Protein AF-A0A7V4B075-F1 (afdb_monomer_lite)

Sequence (69 aa):
MNATSITDSAIKTATYSLTPVATPVFSVAGGSYSSTQSVTITCSTSGADIHYTTNGADPTRSDDLIISG

Structure (mmCIF, N/CA/C/O backbone):
data_AF-A0A7V4B075-F1
#
_entry.id   AF-A0A7V4B075-F1
#
loop_
_atom_site.group_PDB
_atom_site.id
_atom_site.type_symbol
_atom_site.label_atom_id
_atom_site.label_alt_id
_atom_site.label_comp_id
_atom_site.label_asym_id
_atom_site.label_entity_id
_atom_site.label_seq_id
_atom_site.pdbx_PDB_ins_code
_atom_site.Cartn_x
_atom_site.Cartn_y
_atom_site.Cartn_z
_atom_site.occupancy
_atom_site.B_iso_or_equiv
_atom_site.auth_seq_id
_atom_site.auth_comp_id
_atom_site.auth_asym_id
_atom_site.auth_atom_id
_atom_site.pdbx_PDB_model_num
ATOM 1 N N . MET A 1 1 ? 45.034 -30.585 -39.337 1.00 52.28 1 MET A N 1
ATOM 2 C CA . MET A 1 1 ? 44.190 -30.007 -38.270 1.00 52.28 1 MET A CA 1
ATOM 3 C C . MET A 1 1 ? 43.981 -28.548 -38.633 1.00 52.28 1 MET A C 1
ATOM 5 O O . MET A 1 1 ? 44.974 -27.841 -38.673 1.00 52.28 1 MET A O 1
ATOM 9 N N . ASN A 1 2 ? 42.780 -28.108 -39.020 1.00 51.34 2 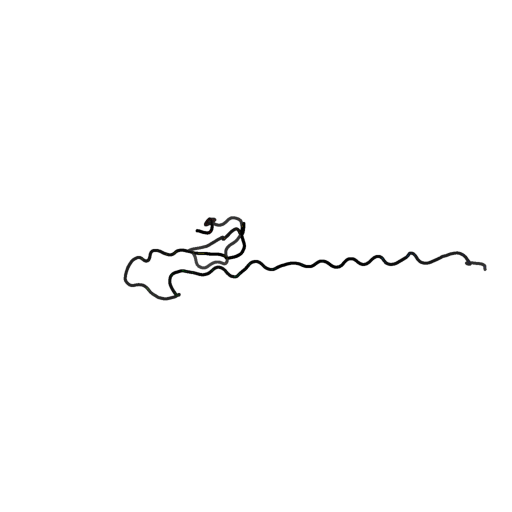ASN A N 1
ATOM 10 C CA . ASN A 1 2 ? 42.581 -26.700 -39.389 1.00 51.34 2 ASN A CA 1
ATOM 11 C C . ASN A 1 2 ? 41.185 -26.218 -38.973 1.00 51.34 2 ASN A C 1
ATOM 13 O O . ASN A 1 2 ? 40.262 -26.178 -39.779 1.00 51.34 2 ASN A O 1
ATOM 17 N N . ALA A 1 3 ? 41.038 -25.907 -37.687 1.00 52.91 3 ALA A N 1
ATOM 18 C CA . ALA A 1 3 ? 39.885 -25.193 -37.157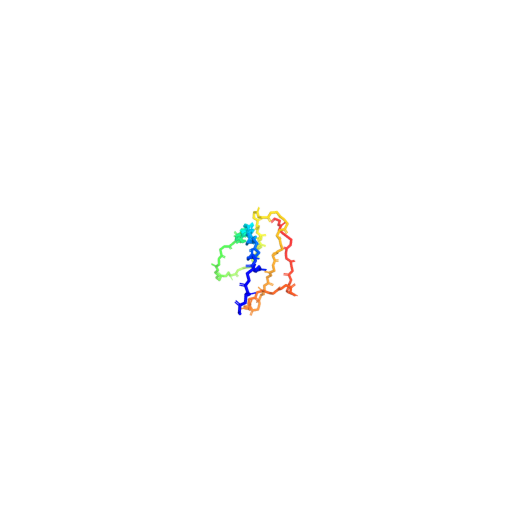 1.00 52.91 3 ALA A CA 1
ATOM 19 C C . ALA A 1 3 ? 40.207 -23.691 -37.190 1.00 52.91 3 ALA A C 1
ATOM 21 O O . ALA A 1 3 ? 40.730 -23.146 -36.226 1.00 52.91 3 ALA A O 1
ATOM 22 N N . THR A 1 4 ? 39.988 -23.031 -38.327 1.00 66.69 4 THR A N 1
ATOM 23 C CA . THR A 1 4 ? 40.288 -21.595 -38.499 1.00 66.69 4 THR A CA 1
ATOM 24 C C . THR A 1 4 ? 39.092 -20.826 -39.057 1.00 66.69 4 THR A C 1
ATOM 26 O O . THR A 1 4 ? 39.191 -20.185 -40.097 1.00 66.69 4 THR A O 1
ATOM 29 N N . SER A 1 5 ? 37.935 -20.905 -38.388 1.00 69.88 5 SER A N 1
ATOM 30 C CA . SER A 1 5 ? 36.813 -19.964 -38.612 1.00 69.88 5 SER A CA 1
ATOM 31 C C . SER A 1 5 ? 35.658 -20.131 -37.610 1.00 69.88 5 SER A C 1
ATOM 33 O O . SER A 1 5 ? 34.511 -20.332 -37.992 1.00 69.88 5 SER A O 1
ATOM 35 N N . ILE A 1 6 ? 35.931 -20.015 -36.310 1.00 65.56 6 ILE A N 1
ATOM 36 C CA . ILE A 1 6 ? 34.869 -19.733 -35.330 1.00 65.56 6 ILE A CA 1
ATOM 37 C C . ILE A 1 6 ? 35.109 -18.336 -34.778 1.00 65.56 6 ILE A C 1
ATOM 39 O O . ILE A 1 6 ? 35.966 -18.127 -33.927 1.00 65.56 6 ILE A O 1
ATOM 43 N N . THR A 1 7 ? 34.406 -17.367 -35.358 1.00 77.38 7 THR A N 1
ATOM 44 C CA . THR A 1 7 ? 34.338 -16.006 -34.830 1.00 77.38 7 THR A CA 1
ATOM 45 C C . THR A 1 7 ? 33.294 -16.003 -33.724 1.00 77.38 7 THR A C 1
ATOM 47 O O . THR A 1 7 ? 32.134 -16.331 -33.984 1.00 77.38 7 THR A O 1
ATOM 50 N N . ASP A 1 8 ? 33.691 -15.648 -32.505 1.00 79.12 8 ASP A N 1
ATOM 51 C CA . ASP A 1 8 ? 32.754 -15.541 -31.388 1.00 79.12 8 ASP A CA 1
ATOM 52 C C . ASP A 1 8 ? 31.665 -14.501 -31.683 1.00 79.12 8 ASP A C 1
ATOM 54 O O . ASP A 1 8 ? 31.903 -13.457 -32.299 1.00 79.12 8 ASP A O 1
ATOM 58 N N . SER A 1 9 ? 30.440 -14.788 -31.245 1.00 85.81 9 SER A N 1
ATOM 59 C CA . SER A 1 9 ? 29.321 -13.859 -31.390 1.00 85.81 9 SER A CA 1
ATOM 60 C C . SER A 1 9 ? 29.496 -12.631 -30.497 1.00 85.81 9 SER A C 1
ATOM 62 O O . SER A 1 9 ? 29.982 -12.736 -29.371 1.00 85.81 9 SER A O 1
ATOM 64 N N . ALA A 1 10 ? 29.002 -11.479 -30.951 1.00 86.19 10 ALA A N 1
ATOM 65 C CA . ALA A 1 10 ? 28.965 -10.276 -30.128 1.00 86.19 10 ALA A CA 1
ATOM 66 C C . ALA A 1 10 ? 28.056 -10.460 -28.897 1.00 86.19 10 ALA A C 1
ATOM 68 O O . ALA A 1 10 ? 26.910 -10.900 -29.015 1.00 86.19 10 ALA A O 1
ATOM 69 N N . ILE A 1 11 ? 28.552 -10.071 -27.721 1.00 86.81 11 ILE A N 1
ATOM 70 C CA . ILE A 1 11 ? 27.756 -10.022 -26.491 1.00 86.81 11 ILE A CA 1
ATOM 71 C C . ILE A 1 11 ? 26.792 -8.838 -26.592 1.00 86.81 11 ILE A C 1
ATOM 73 O O . ILE A 1 11 ? 27.197 -7.727 -26.939 1.00 86.81 11 ILE A O 1
ATOM 77 N N . LYS A 1 12 ? 25.516 -9.064 -26.269 1.00 87.50 12 LYS A N 1
ATOM 78 C CA . LYS A 1 12 ? 24.511 -8.004 -26.178 1.00 87.50 12 LYS A CA 1
ATOM 79 C C . LYS A 1 12 ? 24.101 -7.827 -24.724 1.00 87.50 12 LYS A C 1
ATOM 81 O O . LYS A 1 12 ? 23.647 -8.774 -24.088 1.00 87.50 12 LYS A O 1
ATOM 86 N N . THR A 1 13 ? 24.237 -6.612 -24.218 1.00 90.50 13 THR A N 1
ATOM 87 C CA . THR A 1 13 ? 23.830 -6.241 -22.862 1.00 90.50 13 THR A CA 1
ATOM 88 C C . THR A 1 13 ? 22.662 -5.269 -22.923 1.00 90.50 13 THR A C 1
ATOM 90 O O . THR A 1 13 ? 22.585 -4.423 -23.813 1.00 90.50 13 THR A O 1
ATOM 93 N N . ALA A 1 14 ? 21.753 -5.396 -21.964 1.00 90.38 14 ALA A N 1
ATOM 94 C CA . ALA A 1 14 ? 20.670 -4.455 -21.736 1.00 90.38 14 ALA A CA 1
ATOM 95 C C . ALA A 1 14 ? 20.656 -4.076 -20.255 1.00 90.38 14 ALA A C 1
ATOM 97 O O . ALA A 1 14 ? 20.911 -4.917 -19.392 1.00 90.38 14 ALA A O 1
ATOM 98 N N . THR A 1 15 ? 20.348 -2.814 -19.978 1.00 90.06 15 THR A N 1
ATOM 99 C CA . THR A 1 15 ? 20.170 -2.310 -18.617 1.00 90.06 15 THR A CA 1
ATOM 100 C C . THR A 1 15 ? 18.678 -2.226 -18.332 1.00 90.06 15 THR A C 1
ATOM 102 O O . THR A 1 15 ? 17.944 -1.593 -19.089 1.00 90.06 15 THR A O 1
ATOM 105 N N . TY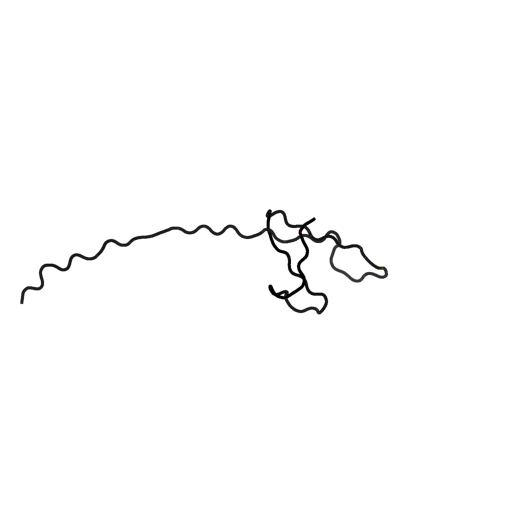R A 1 16 ? 18.235 -2.846 -17.242 1.00 88.00 16 TYR A N 1
ATOM 106 C CA . TYR A 1 16 ? 16.865 -2.726 -16.753 1.00 88.00 16 TYR A CA 1
ATOM 107 C C . TYR A 1 16 ? 16.865 -1.885 -15.482 1.00 88.00 16 TYR A C 1
ATOM 109 O O . TYR A 1 16 ? 17.584 -2.188 -14.531 1.00 88.00 16 TYR A O 1
ATOM 117 N N . SER A 1 17 ? 16.054 -0.832 -15.469 1.00 89.31 17 SER A N 1
ATOM 118 C CA . SER A 1 17 ? 15.826 -0.007 -14.285 1.00 89.31 17 SER A CA 1
ATOM 119 C C . SER A 1 17 ? 14.420 -0.279 -13.772 1.00 89.31 17 SER A C 1
ATOM 121 O O . SER A 1 17 ? 13.442 0.025 -14.449 1.00 89.31 17 SER A O 1
ATOM 123 N N . LEU A 1 18 ? 14.326 -0.872 -12.584 1.00 88.75 18 LEU A N 1
ATOM 124 C CA . LEU A 1 18 ? 13.064 -1.062 -11.879 1.00 88.75 18 LEU A CA 1
ATOM 125 C C . LEU A 1 18 ? 12.913 0.068 -10.865 1.00 88.75 18 LEU A C 1
ATOM 127 O O . LEU A 1 18 ? 13.790 0.266 -10.023 1.00 88.75 18 LEU A O 1
ATOM 131 N N . THR A 1 19 ? 11.811 0.806 -10.945 1.00 87.88 19 THR A N 1
ATOM 132 C CA . THR A 1 19 ? 11.458 1.791 -9.922 1.00 87.88 19 THR A CA 1
ATOM 133 C C . THR A 1 19 ? 10.581 1.102 -8.880 1.00 87.88 19 THR A C 1
ATOM 135 O O . THR A 1 19 ? 9.518 0.593 -9.242 1.00 87.88 19 THR A O 1
ATOM 138 N N . PRO A 1 20 ? 11.004 1.039 -7.607 1.00 90.50 20 PRO A N 1
ATOM 139 C CA . PRO A 1 20 ? 10.173 0.474 -6.558 1.00 90.50 20 PRO A CA 1
ATOM 140 C C . PRO A 1 20 ? 8.933 1.342 -6.327 1.00 90.50 20 PRO A C 1
ATOM 142 O O . PRO A 1 20 ? 8.967 2.565 -6.475 1.00 90.50 20 PRO A O 1
ATOM 145 N N . VAL A 1 21 ? 7.842 0.687 -5.941 1.00 92.44 21 VAL A N 1
ATOM 146 C CA . VAL A 1 21 ? 6.624 1.351 -5.473 1.00 92.44 21 VAL A CA 1
ATOM 147 C C . VAL A 1 21 ? 6.912 2.016 -4.124 1.00 92.44 21 VAL A C 1
ATOM 149 O O . VAL A 1 21 ? 7.680 1.492 -3.314 1.00 92.44 21 VAL A O 1
ATOM 152 N N . ALA A 1 22 ? 6.318 3.181 -3.885 1.00 94.00 22 ALA A N 1
ATOM 153 C CA . ALA A 1 22 ? 6.437 3.880 -2.617 1.00 94.00 22 ALA A CA 1
ATOM 154 C C . ALA A 1 22 ? 5.758 3.095 -1.487 1.00 94.00 22 ALA A C 1
ATOM 156 O O . ALA A 1 22 ? 4.690 2.510 -1.672 1.00 94.00 22 ALA A O 1
ATOM 157 N N . THR A 1 23 ? 6.351 3.128 -0.294 1.00 92.81 23 THR A N 1
ATOM 158 C CA . THR A 1 23 ? 5.759 2.514 0.897 1.00 92.81 23 THR A CA 1
ATOM 159 C C . THR A 1 23 ? 4.392 3.140 1.197 1.00 92.81 23 THR A C 1
ATOM 161 O O . THR A 1 23 ? 4.313 4.369 1.304 1.00 92.81 23 THR A O 1
ATOM 164 N N . PRO A 1 24 ? 3.325 2.337 1.361 1.00 93.12 24 PRO A N 1
ATOM 165 C CA . PRO A 1 24 ? 2.031 2.845 1.795 1.00 93.12 24 PRO A CA 1
ATOM 166 C C . PRO A 1 24 ? 2.100 3.509 3.175 1.00 93.12 24 PRO A C 1
ATOM 168 O O . PRO A 1 24 ? 2.842 3.067 4.053 1.00 93.12 24 PRO A O 1
ATOM 171 N N . VAL A 1 25 ? 1.301 4.554 3.381 1.00 94.19 25 VAL A N 1
ATOM 172 C CA . VAL A 1 25 ? 1.237 5.309 4.638 1.00 94.19 25 VAL A CA 1
ATOM 173 C C . VAL A 1 25 ? -0.161 5.211 5.230 1.00 94.19 25 VAL A C 1
ATOM 175 O O . VAL A 1 25 ? -1.151 5.479 4.551 1.00 94.19 25 VAL A O 1
ATOM 178 N N . PHE A 1 26 ? -0.224 4.867 6.515 1.00 92.88 26 PHE A N 1
ATOM 179 C CA . PHE A 1 26 ? -1.454 4.826 7.300 1.00 92.88 26 PHE A CA 1
ATOM 180 C C . PHE A 1 26 ? -1.729 6.195 7.934 1.00 92.88 26 PHE A C 1
ATOM 182 O O . PHE A 1 26 ? -0.822 6.825 8.477 1.00 92.88 26 PHE A O 1
ATOM 189 N N . SER A 1 27 ? -2.987 6.644 7.911 1.00 93.81 27 SER A N 1
ATOM 190 C CA . SER A 1 27 ? -3.413 7.899 8.554 1.00 93.81 27 SER A CA 1
ATOM 191 C C . SER A 1 27 ? -3.362 7.852 10.083 1.00 93.81 27 SER A C 1
ATOM 193 O O . SER A 1 27 ? -3.292 8.891 10.741 1.00 93.81 27 SER A O 1
ATOM 195 N N . VAL A 1 28 ? -3.397 6.648 10.650 1.00 94.12 28 VAL A N 1
ATOM 196 C CA . VAL A 1 28 ? -3.337 6.394 12.086 1.00 94.12 28 VAL A CA 1
ATOM 197 C C . VAL A 1 28 ? -2.097 5.545 12.363 1.00 94.12 28 VAL A C 1
ATOM 199 O O . VAL A 1 28 ? -1.810 4.607 11.621 1.00 94.12 28 VAL A O 1
ATOM 202 N N . ALA A 1 29 ? -1.345 5.885 13.411 1.00 94.00 29 ALA A N 1
ATOM 203 C CA . ALA A 1 29 ? -0.181 5.107 13.831 1.00 94.00 29 ALA A CA 1
ATOM 204 C C . ALA A 1 29 ? -0.563 3.663 14.226 1.00 94.00 29 ALA A C 1
ATOM 206 O O . ALA A 1 29 ? -1.729 3.339 14.404 1.00 94.00 29 ALA A O 1
ATOM 207 N N . GLY A 1 30 ? 0.417 2.775 14.379 1.00 92.00 30 GLY A N 1
ATOM 208 C CA . GLY A 1 30 ? 0.165 1.459 14.970 1.00 92.00 30 GLY A CA 1
ATOM 209 C C . GLY A 1 30 ? -0.047 1.558 16.484 1.00 92.00 30 GLY A C 1
ATOM 210 O O . GLY A 1 30 ? 0.620 2.348 17.154 1.00 92.00 30 GLY A O 1
ATOM 211 N N . GLY A 1 31 ? -0.941 0.737 17.036 1.00 92.62 31 GLY A N 1
ATOM 212 C CA . GLY A 1 31 ? -1.160 0.658 18.479 1.00 92.62 31 GLY A CA 1
ATOM 213 C C . GLY A 1 31 ? -2.500 0.038 18.860 1.00 92.62 31 GLY A C 1
ATOM 214 O O . GLY A 1 31 ? -3.295 -0.348 18.004 1.00 92.62 31 GLY A O 1
ATOM 215 N N . SER A 1 32 ? -2.745 -0.047 20.166 1.00 94.81 32 SER A N 1
ATOM 216 C CA . SER A 1 32 ? -4.044 -0.448 20.708 1.00 94.81 32 SER A CA 1
ATOM 217 C C . SER A 1 32 ? -4.980 0.753 20.772 1.00 94.81 32 SER A C 1
ATOM 219 O O . SER A 1 32 ? -4.618 1.798 21.312 1.00 94.81 32 SER A O 1
ATOM 221 N N . TYR A 1 33 ? -6.205 0.576 20.286 1.00 93.38 33 TYR A N 1
ATOM 222 C CA . TYR A 1 33 ? -7.253 1.591 20.324 1.00 93.38 33 TYR A CA 1
ATOM 223 C C . TYR A 1 33 ? -8.393 1.140 21.234 1.00 93.38 33 TYR A C 1
ATOM 225 O O . TYR A 1 33 ? -8.842 0.000 21.153 1.00 93.38 33 TYR A O 1
ATOM 233 N N . SER A 1 34 ? -8.864 2.035 22.106 1.00 96.06 34 SER A N 1
ATOM 234 C CA . SER A 1 34 ? -10.032 1.802 22.971 1.00 96.06 34 SER A CA 1
ATOM 235 C C . SER A 1 34 ? -11.368 2.068 22.267 1.00 96.06 34 SER A C 1
ATOM 237 O O . SER A 1 34 ? -12.415 1.681 22.782 1.00 96.06 34 SER A O 1
ATOM 239 N N . SER A 1 35 ? -11.322 2.704 21.096 1.00 95.12 35 SER A N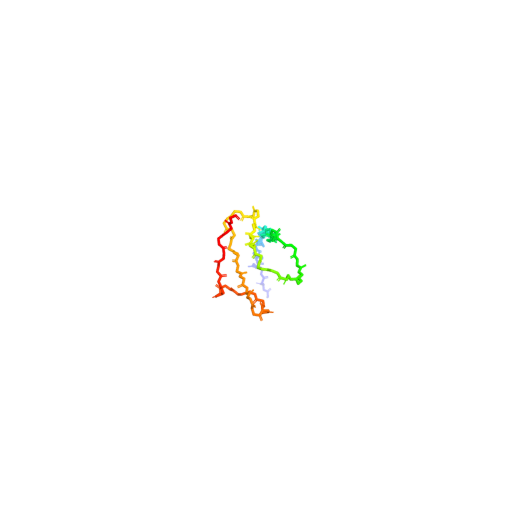 1
ATOM 240 C CA . SER A 1 35 ? -12.463 3.050 20.247 1.00 95.12 35 SER A CA 1
ATOM 241 C C . SER A 1 35 ? -12.172 2.672 18.794 1.00 95.12 35 SER A C 1
ATOM 243 O O . SER A 1 35 ? -11.020 2.463 18.414 1.00 95.12 35 SER A O 1
ATOM 245 N N . THR A 1 36 ? -13.213 2.593 17.966 1.00 93.19 36 THR A N 1
ATOM 246 C CA . THR A 1 36 ? -13.067 2.357 16.524 1.00 93.19 36 THR A CA 1
ATOM 247 C C . THR A 1 36 ? -12.317 3.505 15.849 1.00 93.19 36 THR A C 1
ATOM 249 O O . THR A 1 36 ? -12.656 4.669 16.053 1.00 93.19 36 THR A O 1
ATOM 252 N N . GLN A 1 37 ? -11.353 3.163 14.992 1.00 94.19 37 GLN A N 1
ATOM 253 C CA . GLN A 1 37 ? -10.588 4.122 14.200 1.00 94.19 37 GLN A CA 1
ATOM 254 C C . GLN A 1 37 ? -10.992 4.061 12.728 1.00 94.19 37 GLN A C 1
ATOM 256 O O . GLN A 1 37 ? -11.082 2.979 12.150 1.00 94.19 37 GLN A O 1
ATOM 261 N N . SER A 1 38 ? -11.159 5.227 12.110 1.00 91.69 38 SER A N 1
ATOM 262 C CA . SER A 1 38 ? -11.223 5.345 10.654 1.00 91.69 38 SER A CA 1
ATOM 263 C C . SER A 1 38 ? -9.805 5.450 10.102 1.00 91.69 38 SER A C 1
ATOM 265 O O . SER A 1 38 ? -9.102 6.422 10.381 1.00 91.69 38 SER A O 1
ATOM 267 N N . VAL A 1 39 ? -9.382 4.442 9.341 1.00 90.19 39 VAL A N 1
ATOM 268 C CA . VAL A 1 39 ? -8.030 4.347 8.778 1.00 90.19 39 VAL A CA 1
ATOM 269 C C . VAL A 1 39 ? -8.085 4.576 7.273 1.00 90.19 39 VAL A C 1
ATOM 271 O O . VAL A 1 39 ? -8.900 3.978 6.576 1.00 90.19 39 VAL A O 1
ATOM 274 N N . THR A 1 40 ? -7.182 5.416 6.781 1.00 90.62 40 THR A N 1
ATOM 275 C CA . THR A 1 40 ? -6.946 5.650 5.356 1.00 90.62 40 THR A CA 1
ATOM 276 C C . THR A 1 40 ? -5.522 5.216 5.036 1.00 90.62 40 THR A C 1
ATOM 278 O O . THR A 1 40 ? -4.608 5.491 5.819 1.00 90.62 40 THR A O 1
ATOM 281 N N . ILE A 1 41 ? -5.335 4.538 3.903 1.00 91.19 41 ILE A N 1
ATOM 282 C CA . ILE A 1 41 ? -4.026 4.086 3.426 1.00 91.19 41 ILE A CA 1
ATOM 283 C C . ILE A 1 41 ? -3.755 4.752 2.078 1.00 91.19 41 ILE A C 1
ATOM 285 O O . ILE A 1 41 ? -4.537 4.603 1.143 1.00 91.19 41 ILE A O 1
ATOM 289 N N . THR A 1 42 ? -2.639 5.473 1.978 1.00 92.25 42 THR A N 1
ATOM 290 C CA . THR A 1 42 ? -2.241 6.197 0.759 1.00 92.25 42 THR A CA 1
ATOM 291 C C . THR A 1 42 ? -0.913 5.683 0.215 1.00 92.25 42 THR A C 1
ATOM 293 O O . THR A 1 42 ? -0.059 5.221 0.970 1.00 92.25 42 THR A O 1
ATOM 296 N N . CYS A 1 43 ? -0.716 5.776 -1.101 1.00 93.06 43 CYS A N 1
ATOM 297 C CA . CYS A 1 43 ? 0.558 5.506 -1.766 1.00 93.06 43 CYS A CA 1
ATOM 298 C C . CYS A 1 43 ? 0.817 6.603 -2.803 1.00 93.06 43 CYS A C 1
ATOM 300 O O . CYS A 1 43 ? -0.080 6.974 -3.556 1.00 93.06 43 CYS A O 1
ATOM 302 N N . SER A 1 44 ? 2.040 7.137 -2.846 1.00 92.69 44 SER A N 1
ATOM 303 C CA . SER A 1 44 ? 2.409 8.189 -3.804 1.00 92.69 44 SER A CA 1
ATOM 304 C C . SER A 1 44 ? 2.701 7.656 -5.211 1.00 92.69 44 SER A C 1
ATOM 306 O O . SER A 1 44 ? 2.800 8.437 -6.158 1.00 92.69 44 SER A O 1
ATOM 308 N N . THR A 1 45 ? 2.824 6.336 -5.377 1.00 92.31 45 THR A N 1
ATOM 309 C CA . THR A 1 45 ? 2.931 5.709 -6.694 1.00 92.31 45 THR A CA 1
ATOM 310 C C . THR A 1 45 ? 1.545 5.600 -7.317 1.00 92.31 45 THR A C 1
ATOM 312 O O . THR A 1 45 ? 0.721 4.788 -6.905 1.00 92.31 45 THR A O 1
ATOM 315 N N . SER A 1 46 ? 1.295 6.421 -8.335 1.00 88.12 46 SER A N 1
ATOM 316 C CA . SER A 1 46 ? 0.046 6.372 -9.095 1.00 88.12 46 SER A CA 1
ATOM 317 C C . SER A 1 46 ? -0.159 4.991 -9.727 1.00 88.12 46 SER A C 1
ATOM 319 O O . SER A 1 46 ? 0.758 4.446 -10.342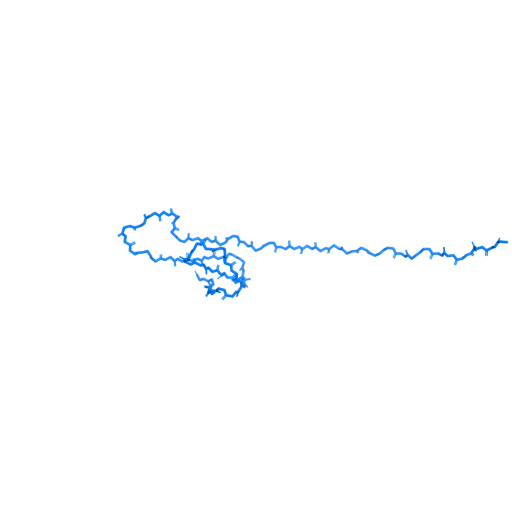 1.00 88.12 46 SER A O 1
ATOM 321 N N . GLY A 1 47 ? -1.362 4.436 -9.566 1.00 86.00 47 GLY A N 1
ATOM 322 C CA . GLY A 1 47 ? -1.723 3.119 -10.093 1.00 86.00 47 GLY A CA 1
ATOM 323 C C . GLY A 1 47 ? -1.192 1.934 -9.281 1.00 86.00 47 GLY A C 1
ATOM 324 O O . GLY A 1 47 ? -1.231 0.814 -9.780 1.00 86.00 47 GLY A O 1
ATOM 325 N N . ALA A 1 48 ? -0.678 2.156 -8.067 1.00 90.06 48 ALA A N 1
ATOM 326 C CA . ALA A 1 48 ? -0.308 1.067 -7.172 1.00 90.06 48 ALA A CA 1
ATOM 327 C C . ALA A 1 48 ? -1.549 0.385 -6.571 1.00 90.06 48 ALA A C 1
ATOM 329 O O . ALA A 1 48 ? -2.444 1.053 -6.052 1.00 90.06 48 ALA A O 1
ATOM 330 N N . ASP A 1 49 ? -1.544 -0.948 -6.589 1.00 91.56 49 ASP A N 1
ATOM 331 C CA . ASP A 1 49 ? -2.500 -1.783 -5.863 1.00 91.56 49 ASP A CA 1
ATOM 332 C C . ASP A 1 49 ? -2.007 -1.991 -4.422 1.00 91.56 49 ASP A C 1
ATOM 334 O O . ASP A 1 49 ? -0.842 -2.334 -4.199 1.00 91.56 49 ASP A O 1
ATOM 338 N N . ILE A 1 50 ? -2.888 -1.802 -3.435 1.00 92.44 50 ILE A N 1
ATOM 339 C CA . ILE A 1 50 ? -2.580 -2.009 -2.015 1.00 92.44 50 ILE A CA 1
ATOM 340 C C . ILE A 1 50 ? -3.451 -3.149 -1.484 1.00 92.44 50 ILE A C 1
ATOM 342 O O . ILE A 1 50 ? -4.662 -2.996 -1.335 1.00 92.44 50 ILE A O 1
ATOM 346 N N . HIS A 1 51 ? -2.826 -4.280 -1.161 1.00 93.56 51 HIS A N 1
ATOM 347 C CA . HIS A 1 51 ? -3.492 -5.416 -0.522 1.00 93.56 51 HIS A CA 1
ATOM 348 C C . HIS A 1 51 ? -3.284 -5.383 0.993 1.00 93.56 51 HIS A C 1
ATOM 350 O O . HIS A 1 51 ? -2.203 -5.012 1.460 1.00 93.56 51 HIS A O 1
ATOM 356 N N . TYR A 1 52 ? -4.297 -5.777 1.764 1.00 91.50 52 TYR A N 1
ATOM 357 C CA . TYR A 1 52 ? -4.230 -5.786 3.226 1.00 91.50 52 TYR A CA 1
ATOM 358 C C . TYR A 1 52 ? -4.847 -7.048 3.831 1.00 91.50 52 TYR A C 1
ATOM 360 O O . TYR A 1 52 ? -5.675 -7.719 3.223 1.00 91.50 52 TYR A O 1
ATOM 368 N N . THR A 1 53 ? -4.464 -7.341 5.072 1.00 92.12 53 THR A N 1
ATOM 369 C CA . THR A 1 53 ? -5.066 -8.395 5.888 1.00 92.12 53 THR A CA 1
ATOM 370 C C . THR A 1 53 ? -5.451 -7.837 7.255 1.00 92.12 53 THR A C 1
ATOM 372 O O . THR A 1 53 ? -4.897 -6.850 7.739 1.00 92.12 53 THR A O 1
ATOM 375 N N . THR A 1 54 ? -6.417 -8.480 7.902 1.00 90.88 54 THR A N 1
ATOM 376 C CA . THR A 1 54 ? -6.806 -8.203 9.297 1.00 90.88 54 THR A CA 1
ATOM 377 C C . THR A 1 54 ? -6.531 -9.393 10.216 1.00 90.88 54 THR A C 1
ATOM 379 O O . THR A 1 54 ? -6.777 -9.331 11.418 1.00 90.88 54 THR A O 1
ATOM 382 N N . ASN A 1 55 ? -6.003 -10.483 9.653 1.00 90.25 55 ASN A N 1
ATOM 383 C CA . ASN A 1 55 ? -5.741 -11.750 10.334 1.00 90.25 55 ASN A CA 1
ATOM 384 C C . ASN A 1 55 ? -4.275 -11.906 10.789 1.00 90.25 55 ASN A C 1
ATOM 386 O O . ASN A 1 55 ? -3.942 -12.912 11.410 1.00 90.25 55 ASN A O 1
ATOM 390 N N . GLY A 1 56 ? -3.412 -10.928 10.489 1.00 87.00 56 GLY A N 1
ATOM 391 C CA . GLY A 1 56 ? -2.000 -10.922 10.879 1.00 87.00 56 GLY A CA 1
ATOM 392 C C . GLY A 1 56 ? -1.051 -11.680 9.944 1.00 87.00 56 GLY A C 1
ATOM 393 O O . GLY A 1 56 ? 0.133 -11.759 10.257 1.00 87.00 56 GLY A O 1
ATOM 394 N N . ALA A 1 57 ? -1.530 -12.227 8.823 1.00 94.06 57 ALA A N 1
ATOM 395 C CA . ALA A 1 57 ? -0.676 -12.793 7.777 1.00 94.06 57 ALA A CA 1
ATOM 396 C C . ALA A 1 57 ? -0.205 -11.716 6.786 1.00 94.06 57 ALA A C 1
ATOM 398 O O . ALA A 1 57 ? -0.877 -10.698 6.612 1.00 94.06 57 ALA A O 1
ATOM 399 N N . ASP A 1 58 ? 0.914 -11.952 6.099 1.00 92.56 58 ASP A N 1
ATOM 400 C CA . ASP A 1 58 ? 1.363 -11.064 5.022 1.00 92.56 58 ASP A CA 1
ATOM 401 C C . ASP A 1 58 ? 0.337 -11.050 3.871 1.00 92.56 58 ASP A C 1
ATOM 403 O O . ASP A 1 58 ? -0.123 -12.121 3.458 1.00 92.56 58 ASP A O 1
ATOM 407 N N . PRO A 1 59 ? -0.024 -9.871 3.330 1.00 92.94 59 PRO A N 1
ATOM 408 C CA . PRO A 1 59 ? -0.982 -9.776 2.240 1.00 92.94 59 PRO A CA 1
ATOM 409 C C . PRO A 1 59 ? -0.428 -10.374 0.946 1.00 92.94 59 PRO A C 1
ATOM 411 O O . PRO A 1 59 ? 0.729 -10.188 0.566 1.00 92.94 59 PRO A O 1
ATOM 414 N N . THR A 1 60 ? -1.308 -11.048 0.226 1.00 94.12 60 THR A N 1
ATOM 415 C CA . THR A 1 60 ? -1.101 -11.593 -1.109 1.00 94.12 60 THR A CA 1
ATOM 416 C C . THR A 1 60 ? -2.002 -10.876 -2.110 1.00 94.12 60 THR A C 1
ATOM 418 O O . THR A 1 60 ? -2.912 -10.133 -1.753 1.00 94.12 60 THR A O 1
ATOM 421 N N . ARG A 1 61 ? -1.795 -11.137 -3.404 1.00 91.69 61 ARG A N 1
ATOM 422 C CA . ARG A 1 61 ? -2.628 -10.555 -4.469 1.00 91.69 61 ARG A CA 1
ATOM 423 C C . ARG A 1 61 ? -4.084 -11.052 -4.461 1.00 91.69 61 ARG A C 1
ATOM 425 O O . ARG A 1 61 ? -4.918 -10.500 -5.171 1.00 91.69 61 ARG A O 1
ATOM 432 N N . SER A 1 62 ? -4.371 -12.111 -3.706 1.00 92.19 62 SER A N 1
ATOM 433 C CA . SER A 1 62 ? -5.721 -12.656 -3.546 1.00 92.19 62 SER A CA 1
ATOM 434 C C . SER A 1 62 ? -6.491 -12.009 -2.394 1.00 92.19 62 SER A C 1
ATOM 436 O O . SER A 1 62 ? -7.693 -12.237 -2.289 1.00 92.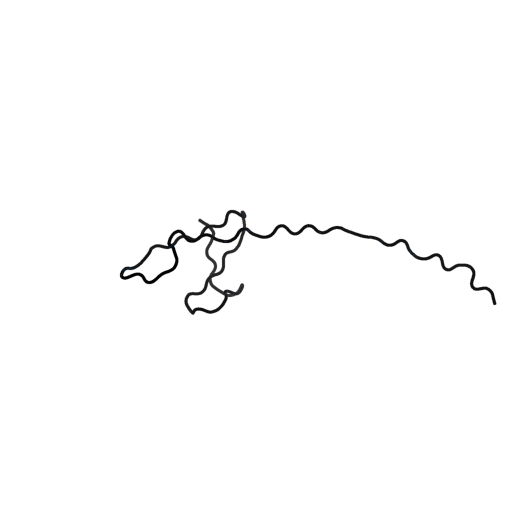19 62 SER A O 1
ATOM 438 N N . ASP A 1 63 ? -5.813 -11.251 -1.531 1.00 92.56 63 ASP A N 1
ATOM 439 C CA . ASP A 1 63 ? -6.439 -10.548 -0.416 1.00 92.56 63 ASP A CA 1
ATOM 440 C C . ASP A 1 63 ? -7.118 -9.256 -0.878 1.00 92.56 63 ASP A C 1
ATOM 442 O O . ASP A 1 63 ? -6.890 -8.767 -1.993 1.00 92.56 63 ASP A O 1
ATOM 446 N N . ASP A 1 64 ? -7.947 -8.699 0.002 1.00 90.31 64 ASP A N 1
ATOM 447 C CA . ASP A 1 64 ? -8.734 -7.504 -0.273 1.00 90.31 64 ASP A CA 1
ATOM 448 C C . ASP A 1 64 ? -7.857 -6.339 -0.752 1.00 90.31 64 ASP A C 1
ATOM 450 O O . ASP A 1 64 ? -6.786 -6.049 -0.208 1.00 90.31 64 ASP A O 1
ATOM 454 N N . LEU A 1 65 ? -8.346 -5.660 -1.790 1.00 88.44 65 LEU A N 1
ATOM 455 C CA . LEU A 1 65 ? -7.713 -4.501 -2.404 1.00 88.44 65 LEU A CA 1
ATOM 456 C C . LEU A 1 65 ? -8.347 -3.221 -1.858 1.00 88.44 65 LEU A C 1
ATOM 458 O O . LEU A 1 65 ? -9.561 -3.035 -1.949 1.00 88.44 65 LEU A O 1
ATOM 462 N N . ILE A 1 66 ? -7.517 -2.298 -1.381 1.00 82.81 66 ILE A N 1
ATOM 463 C CA . ILE A 1 66 ? -7.916 -0.908 -1.158 1.00 82.81 66 ILE A CA 1
ATOM 464 C C . ILE A 1 66 ? -7.387 -0.043 -2.303 1.00 82.81 66 ILE A C 1
ATOM 466 O O . ILE A 1 66 ? -6.190 -0.009 -2.584 1.00 82.81 66 ILE A O 1
ATOM 470 N N . ILE A 1 67 ? -8.299 0.669 -2.970 1.00 70.31 67 ILE A N 1
ATOM 471 C CA . ILE A 1 67 ? -7.935 1.688 -3.958 1.00 70.31 67 ILE A CA 1
ATOM 472 C C . ILE A 1 67 ? -7.361 2.875 -3.183 1.00 70.31 67 ILE A C 1
ATOM 474 O O . ILE A 1 67 ? -8.024 3.392 -2.284 1.00 70.31 67 ILE A O 1
ATOM 478 N N . SER A 1 68 ? -6.138 3.293 -3.520 1.00 62.00 68 SER A N 1
ATOM 479 C CA . SER A 1 68 ? -5.496 4.453 -2.896 1.00 62.00 68 SER A CA 1
ATOM 480 C C . SER A 1 68 ? -6.414 5.680 -2.970 1.00 62.00 68 SER A C 1
ATOM 482 O O . SER A 1 68 ? -6.827 6.060 -4.071 1.00 62.00 68 SER A O 1
ATOM 484 N N . GLY A 1 69 ? -6.703 6.301 -1.828 1.00 54.25 69 GLY A N 1
ATOM 485 C CA . GLY A 1 69 ? -7.520 7.511 -1.713 1.00 54.25 69 GLY A CA 1
ATOM 486 C C . GLY A 1 69 ? -6.981 8.436 -0.644 1.00 54.25 69 GLY A C 1
ATOM 487 O O . GLY A 1 69 ? -6.683 7.922 0.455 1.00 54.25 69 GLY A O 1
#

Radius of gyration: 24.53 Å; chains: 1; bounding box: 57×38×62 Å

pLDDT: mean 86.89, std 11.04, range [51.34, 96.06]

Secondary structure (DSSP, 8-state):
------PPPPP------PPPPPPPEESS-SS--SS-----EE-SSTT--EE--SSSSPP-TTSPEEPP-

Foldseek 3Di:
DDPPDDDDDDDDDDDDDDDDWADKDWPDDDDDDPDDDDIAIATPDPPDWDFDDPPPDDGDPPGDTDDHD